Protein AF-A0A1R1YFJ1-F1 (afdb_monomer)

Sequence (154 aa):
MWAPLAVVHGFDKLPHLTSKDHKNVPSDGSEQHDLHTRLYKMITAKLPDPLTLVRNFGLMSEQDYLRLPLDQKRKFEMNMIEPKLDQLCRCFLYLNNAKIDYKLNLYWGNLDFSKQIPISKLTWPQNISHHKLDLVRGNIITNPELKSASKIKL

pLDDT: mean 70.66, std 14.06, range [31.55, 91.06]

Solvent-accessible surface area (backbone atoms only — not comparable to full-atom values): 9592 Å² total; per-residue (Å²): 139,82,76,81,50,73,47,82,49,64,77,49,64,60,93,80,71,63,93,72,75,76,76,81,63,83,92,48,76,64,61,60,49,51,50,51,51,54,47,50,49,60,63,69,49,78,71,80,51,71,67,56,48,30,65,75,67,64,77,52,55,72,69,58,61,72,68,44,54,70,71,56,46,51,53,52,58,67,66,54,48,49,64,56,51,35,53,52,47,42,50,49,49,47,46,50,74,76,44,84,65,52,39,33,36,38,26,20,64,52,54,68,64,78,71,57,64,22,93,84,74,56,75,77,58,88,52,54,45,81,41,72,46,46,67,46,98,83,79,43,76,60,47,65,78,55,62,80,63,56,81,70,77,129

Organism: NCBI:txid133412

Foldseek 3Di:
DDQWDKDKDWFDFDPPDDPPVVPPDPPDVVVVVVVVVVLVCQLPPDQDDPLVVCVVVVVDDSVVLVPDDPVVVVVSVSVPCQSVLSNVQSVQVSVCVVDVGGAMEIETCDQVSQVDQHPVNGHHDPSYHYHHFDADDPRDGPPVVVVVVCPPDD

Secondary structure (DSSP, 8-state):
-----EEEEEEE--TT--TTGGGGS---HHHHHHHHHHHHHHHHSPPPPHHHHHHHHTSS-HHHHHHS-HHHHHHHHHH--HHHHHHHHHHHHHHHHH-S--EEEEEESSTHHHH---TT-PPPPTTEEEEE--EETTTEE--HHHHHH-----

Radius of gyration: 19.5 Å; Cα contacts (8 Å, |Δi|>4): 142; chains: 1; bounding box: 38×42×55 Å

Nearest PDB structures (foldseek):
  5yf1-assembly1_B  TM=3.034E-01  e=3.044E+00  Homo sapiens
  5yf2-assembly1_B  TM=2.830E-01  e=3.044E+00  Homo sapiens
  5yf2-assembly1_A  TM=2.749E-01  e=4.824E+00  Homo sapiens

Structure (mmCIF, N/CA/C/O backbone):
data_AF-A0A1R1YFJ1-F1
#
_entry.id   AF-A0A1R1YFJ1-F1
#
loop_
_atom_site.group_PDB
_atom_site.id
_atom_site.type_symbol
_atom_site.label_atom_id
_atom_site.label_alt_id
_atom_site.label_comp_id
_atom_site.label_asym_id
_atom_site.label_entity_id
_atom_site.label_seq_id
_atom_site.pdbx_PDB_ins_code
_atom_site.Cartn_x
_atom_site.Cartn_y
_atom_site.Cartn_z
_atom_site.occupancy
_atom_site.B_iso_or_equiv
_atom_site.auth_seq_id
_atom_site.auth_comp_id
_atom_site.auth_asym_id
_atom_site.auth_atom_id
_atom_site.pdbx_PDB_model_num
ATOM 1 N N . MET A 1 1 ? -6.994 -13.011 12.518 1.00 31.55 1 MET A N 1
ATOM 2 C CA . MET A 1 1 ? -5.876 -12.070 12.303 1.00 31.55 1 MET A CA 1
ATOM 3 C C . MET A 1 1 ? -5.503 -12.180 10.834 1.00 31.55 1 MET A C 1
ATOM 5 O O . MET A 1 1 ? -4.986 -13.215 10.448 1.00 31.55 1 MET A O 1
ATOM 9 N N . TRP A 1 2 ? -5.931 -11.240 9.992 1.00 36.03 2 TRP A N 1
ATOM 10 C CA . TRP A 1 2 ? -5.664 -11.278 8.550 1.00 36.03 2 TRP A CA 1
ATOM 11 C C . TRP A 1 2 ? -4.779 -10.082 8.238 1.00 36.03 2 TRP A C 1
ATOM 13 O O . TRP A 1 2 ? -5.225 -8.944 8.336 1.00 36.03 2 TRP A O 1
ATOM 23 N N . ALA A 1 3 ? -3.508 -10.342 7.944 1.00 46.09 3 ALA A N 1
ATOM 24 C CA . ALA A 1 3 ? -2.670 -9.339 7.317 1.00 46.09 3 ALA A CA 1
ATOM 25 C C . ALA A 1 3 ? -3.088 -9.255 5.839 1.00 46.09 3 ALA A C 1
ATOM 27 O O . ALA A 1 3 ? -3.308 -10.297 5.216 1.00 46.09 3 ALA A O 1
ATOM 28 N N . PRO A 1 4 ? -3.215 -8.053 5.267 1.00 53.09 4 PRO A N 1
ATOM 29 C CA . PRO A 1 4 ? -3.425 -7.885 3.838 1.00 53.09 4 PRO A CA 1
ATOM 30 C C . PRO A 1 4 ? -2.196 -8.429 3.109 1.00 53.09 4 PRO A C 1
ATOM 32 O O . PRO A 1 4 ? -1.138 -7.805 3.086 1.00 53.09 4 PRO A O 1
ATOM 35 N N . LEU A 1 5 ? -2.317 -9.639 2.568 1.00 57.22 5 LEU A N 1
ATOM 36 C CA . LEU A 1 5 ? -1.252 -10.253 1.794 1.00 57.22 5 LEU A CA 1
ATOM 37 C C . LEU A 1 5 ? -1.235 -9.589 0.415 1.00 57.22 5 LEU A C 1
ATOM 39 O O . LEU A 1 5 ? -2.193 -9.726 -0.351 1.00 57.22 5 LEU A O 1
ATOM 43 N N . ALA A 1 6 ? -0.167 -8.844 0.140 1.00 60.28 6 ALA A N 1
ATOM 44 C CA . ALA A 1 6 ? 0.165 -8.354 -1.188 1.00 60.28 6 ALA A CA 1
ATOM 45 C C . ALA A 1 6 ? 1.315 -9.207 -1.735 1.00 60.28 6 ALA A C 1
ATOM 47 O O . ALA A 1 6 ? 2.395 -9.240 -1.143 1.00 60.28 6 ALA A O 1
AT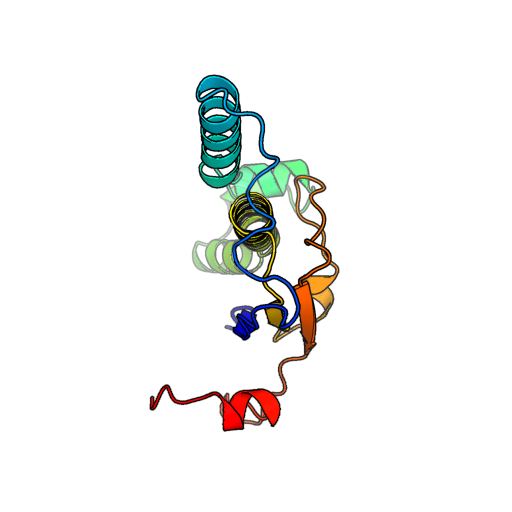OM 48 N N . VAL A 1 7 ? 1.085 -9.916 -2.841 1.00 62.88 7 VAL A N 1
ATOM 49 C CA . VAL A 1 7 ? 2.123 -10.693 -3.534 1.00 62.88 7 VAL A CA 1
ATOM 50 C C . VAL A 1 7 ? 2.538 -9.941 -4.791 1.00 62.88 7 VAL A C 1
ATOM 52 O O . VAL A 1 7 ? 1.698 -9.589 -5.617 1.00 62.88 7 VAL A O 1
ATOM 55 N N . VAL A 1 8 ? 3.837 -9.689 -4.922 1.00 65.25 8 VAL A N 1
ATOM 56 C CA . VAL A 1 8 ? 4.445 -8.974 -6.048 1.00 65.25 8 VAL A CA 1
ATOM 57 C C . VAL A 1 8 ? 5.009 -9.995 -7.032 1.00 65.25 8 VAL A C 1
ATOM 59 O O . VAL A 1 8 ? 5.840 -10.816 -6.646 1.00 65.25 8 VAL A O 1
ATOM 62 N N . HIS A 1 9 ? 4.586 -9.949 -8.295 1.00 68.88 9 HIS A N 1
ATOM 63 C CA . HIS A 1 9 ? 5.070 -10.855 -9.336 1.00 68.88 9 HIS A CA 1
ATOM 64 C C . HIS A 1 9 ? 5.295 -10.143 -10.677 1.00 68.88 9 HIS A C 1
ATOM 66 O O . HIS A 1 9 ? 4.441 -9.391 -11.140 1.00 68.88 9 HIS A O 1
ATOM 72 N N . GLY A 1 10 ? 6.405 -10.457 -11.348 1.00 61.19 10 GLY A N 1
ATOM 73 C CA . GLY A 1 10 ? 6.729 -9.959 -12.687 1.00 61.19 10 GLY A CA 1
ATOM 74 C C . GLY A 1 10 ? 7.808 -8.877 -12.677 1.00 61.19 10 GLY A C 1
ATOM 75 O O . GLY A 1 10 ? 7.653 -7.822 -12.068 1.00 61.19 10 GLY A O 1
ATOM 76 N N . PHE A 1 11 ? 8.903 -9.174 -13.371 1.00 60.28 11 PHE A N 1
ATOM 77 C CA . PHE A 1 11 ? 9.871 -8.207 -13.883 1.00 60.28 11 PHE A CA 1
ATOM 78 C C . PHE A 1 11 ? 10.089 -8.559 -15.351 1.00 60.28 11 PHE A C 1
ATOM 80 O O . PHE A 1 11 ? 11.151 -9.044 -15.744 1.00 60.28 11 PHE A O 1
ATOM 87 N N . ASP A 1 12 ? 9.046 -8.383 -16.154 1.00 61.44 12 ASP A N 1
ATOM 88 C CA . ASP A 1 12 ? 9.157 -8.619 -17.585 1.00 61.44 12 ASP A CA 1
ATOM 89 C C . ASP A 1 12 ? 9.840 -7.401 -18.203 1.00 61.44 12 ASP A C 1
ATOM 91 O O . ASP A 1 12 ? 9.304 -6.289 -18.177 1.00 61.44 12 ASP A O 1
ATOM 95 N N . LYS A 1 13 ? 11.059 -7.597 -18.714 1.00 57.31 13 LYS A N 1
ATOM 96 C CA . LYS A 1 13 ? 11.713 -6.589 -19.551 1.00 57.31 13 LYS A CA 1
ATOM 97 C C . LYS A 1 13 ? 10.904 -6.470 -20.838 1.00 57.31 13 LYS A C 1
ATOM 99 O O . LYS A 1 13 ? 10.641 -7.484 -21.485 1.00 57.31 13 LYS A O 1
ATOM 104 N N . LEU A 1 14 ? 10.521 -5.253 -21.215 1.00 55.53 14 LEU A N 1
ATOM 105 C CA . LEU A 1 14 ? 9.855 -5.014 -22.493 1.00 55.53 14 LEU A CA 1
ATOM 106 C C . LEU A 1 14 ? 10.776 -5.499 -23.634 1.00 55.53 14 LEU A C 1
ATOM 108 O O . LEU A 1 14 ? 11.927 -5.066 -23.704 1.00 55.53 14 LEU A O 1
ATOM 112 N N . PRO A 1 15 ? 10.311 -6.388 -24.533 1.00 49.41 15 PRO A N 1
ATOM 113 C CA . PRO A 1 15 ? 11.162 -7.041 -25.535 1.00 49.41 15 PRO A CA 1
ATOM 114 C C . PRO A 1 15 ? 11.678 -6.107 -26.646 1.00 49.41 15 PRO A C 1
ATOM 116 O O . PRO A 1 15 ? 12.398 -6.561 -27.531 1.00 49.41 15 PRO A O 1
ATOM 119 N N . HIS A 1 16 ? 11.339 -4.813 -26.616 1.00 48.00 16 HIS A N 1
ATOM 120 C CA . HIS A 1 16 ? 11.622 -3.870 -27.704 1.00 48.00 16 HIS A CA 1
ATOM 121 C C . HIS A 1 16 ? 12.648 -2.777 -27.382 1.00 48.00 16 HIS A C 1
ATOM 123 O O . HIS A 1 16 ? 12.962 -1.990 -28.267 1.00 48.00 16 HIS A O 1
ATOM 129 N N . LEU A 1 17 ? 13.222 -2.739 -26.177 1.00 45.97 17 LEU A N 1
ATOM 130 C CA . LEU A 1 17 ? 14.217 -1.724 -25.817 1.00 45.97 17 LEU A CA 1
ATOM 131 C C . LEU A 1 17 ? 15.596 -2.371 -25.702 1.00 45.97 17 LEU A C 1
ATOM 133 O O . LEU A 1 17 ? 15.988 -2.953 -24.690 1.00 45.97 17 LEU A O 1
ATOM 137 N N . THR A 1 18 ? 16.336 -2.318 -26.810 1.00 43.25 18 THR A N 1
ATOM 138 C CA . THR A 1 18 ? 17.767 -2.621 -26.782 1.00 43.25 18 THR A CA 1
ATOM 139 C C . THR A 1 18 ? 18.481 -1.540 -25.975 1.00 43.25 18 THR A C 1
ATOM 141 O O . THR A 1 18 ? 18.106 -0.374 -26.024 1.00 43.25 18 THR A O 1
ATOM 144 N N . SER A 1 19 ? 19.554 -1.915 -25.275 1.00 48.31 19 SER A N 1
ATOM 145 C CA . SER A 1 19 ? 20.423 -1.073 -24.426 1.00 48.31 19 SER A CA 1
ATOM 146 C C . SER A 1 19 ? 20.945 0.247 -25.052 1.00 48.31 19 SER A C 1
ATOM 148 O O . SER A 1 19 ? 21.738 0.948 -24.422 1.00 48.31 19 SER A O 1
ATOM 150 N N . LYS A 1 20 ? 20.569 0.583 -26.290 1.00 43.28 20 LYS A N 1
ATOM 151 C CA . LYS A 1 20 ? 21.001 1.767 -27.036 1.00 43.28 20 LYS A CA 1
ATOM 152 C C . LYS A 1 20 ? 20.147 3.017 -26.797 1.00 43.28 20 LYS A C 1
ATOM 154 O O . LYS A 1 20 ? 20.649 4.100 -27.085 1.00 43.28 20 LYS A O 1
ATOM 159 N N . ASP A 1 21 ? 18.955 2.902 -26.210 1.00 45.84 21 ASP A N 1
ATOM 160 C CA . ASP A 1 21 ? 18.072 4.060 -25.971 1.00 45.84 21 ASP A CA 1
ATOM 161 C C . ASP A 1 21 ? 18.397 4.845 -24.684 1.00 45.84 21 ASP A C 1
ATOM 163 O O . ASP A 1 21 ? 17.851 5.917 -24.437 1.00 45.84 21 ASP A O 1
ATOM 167 N N . HIS A 1 22 ? 19.382 4.396 -23.898 1.00 51.88 22 HIS A N 1
ATOM 168 C CA . HIS A 1 22 ? 19.874 5.113 -22.712 1.00 51.88 22 HIS A CA 1
ATOM 169 C C . HIS A 1 22 ? 20.785 6.319 -23.021 1.00 51.88 22 HIS A C 1
ATOM 171 O O . HIS A 1 22 ? 21.393 6.874 -22.109 1.00 51.88 22 HIS A O 1
ATOM 177 N N . LYS A 1 23 ? 20.925 6.735 -24.288 1.00 43.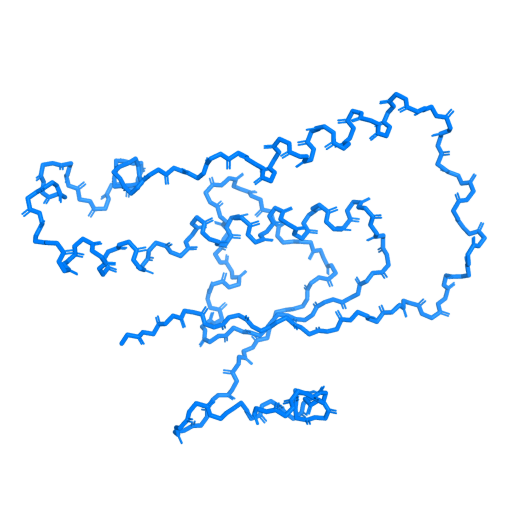28 23 LYS A N 1
ATOM 178 C CA . LYS A 1 23 ? 21.891 7.776 -24.687 1.00 43.28 23 LYS A CA 1
ATOM 179 C C . LYS A 1 23 ? 21.409 9.226 -24.577 1.00 43.28 23 LYS A C 1
ATOM 181 O O . LYS A 1 23 ? 22.222 10.116 -24.786 1.00 43.28 23 LYS A O 1
ATOM 186 N N . ASN A 1 24 ? 20.156 9.476 -24.198 1.00 44.97 24 ASN A N 1
ATOM 187 C CA . ASN A 1 24 ? 19.610 10.837 -24.107 1.00 44.97 24 ASN A CA 1
ATOM 188 C C . ASN A 1 24 ? 19.164 11.213 -22.683 1.00 44.97 24 ASN A C 1
ATOM 190 O O . ASN A 1 24 ? 18.113 11.822 -22.502 1.00 44.97 24 ASN A O 1
ATOM 194 N N . VAL A 1 25 ? 19.950 10.851 -21.666 1.00 50.44 25 VAL A N 1
ATOM 195 C CA . VAL A 1 25 ? 19.830 11.466 -20.334 1.00 50.44 25 VAL A CA 1
ATOM 196 C C . VAL A 1 25 ? 20.881 12.579 -20.257 1.00 50.44 25 VAL A C 1
ATOM 198 O O . VAL A 1 25 ? 22.046 12.292 -20.549 1.00 50.44 25 VAL A O 1
ATOM 201 N N . PRO A 1 26 ? 20.518 13.830 -19.912 1.00 43.03 26 PRO A N 1
ATOM 202 C CA . PRO A 1 26 ? 21.487 14.903 -19.737 1.00 43.03 26 PRO A CA 1
ATOM 203 C C . PRO A 1 26 ? 22.562 14.464 -18.742 1.00 43.03 26 PRO A C 1
ATOM 205 O O . PRO A 1 26 ? 22.273 14.022 -17.631 1.00 43.03 26 PRO A O 1
ATOM 208 N N . SER A 1 27 ? 23.813 14.529 -19.186 1.00 49.56 27 SER A N 1
ATOM 209 C CA . SER A 1 27 ? 24.997 14.188 -18.405 1.00 49.56 27 SER A CA 1
ATOM 210 C C . SER A 1 27 ? 25.354 15.355 -17.485 1.00 49.56 27 SER A C 1
ATOM 212 O O . SER A 1 27 ? 26.394 15.983 -17.669 1.00 49.56 27 SER A O 1
ATOM 214 N N . ASP A 1 28 ? 24.500 15.651 -16.508 1.00 51.19 28 ASP A N 1
ATOM 215 C CA . ASP A 1 28 ? 24.869 16.515 -15.391 1.00 51.19 28 ASP A CA 1
ATOM 216 C C . ASP A 1 28 ? 24.673 15.732 -14.087 1.00 51.19 28 ASP A C 1
ATOM 218 O O . ASP A 1 28 ? 23.558 15.413 -13.670 1.00 51.19 28 ASP A O 1
ATOM 222 N N . GLY A 1 29 ? 25.784 15.317 -13.469 1.00 55.03 29 GLY A N 1
ATOM 223 C CA . GLY A 1 29 ? 25.781 14.463 -12.271 1.00 55.03 29 GLY A CA 1
ATOM 224 C C . GLY A 1 29 ? 25.084 15.103 -11.061 1.00 55.03 29 GLY A C 1
ATOM 225 O O . GLY A 1 29 ? 24.754 14.410 -10.099 1.00 55.03 29 GLY A O 1
ATOM 226 N N . SER A 1 30 ? 24.825 16.409 -11.131 1.00 56.50 30 SER A N 1
ATOM 227 C CA . SER A 1 30 ? 24.046 17.200 -10.180 1.00 56.50 30 SER A CA 1
ATOM 228 C C . SER A 1 30 ? 22.551 16.838 -10.197 1.00 56.50 30 SER A C 1
ATOM 230 O O . SER A 1 30 ? 21.976 16.588 -9.138 1.00 56.50 30 SER A O 1
ATOM 232 N N . GLU A 1 31 ? 21.928 16.705 -11.374 1.00 56.34 31 GLU A N 1
ATOM 233 C CA . GLU A 1 31 ? 20.490 16.421 -11.511 1.00 56.34 31 GLU A CA 1
ATOM 234 C C . GLU A 1 31 ? 20.134 15.001 -11.053 1.00 56.34 31 GLU A C 1
ATOM 236 O O . GLU A 1 31 ? 19.128 14.786 -10.370 1.00 56.34 31 GLU A O 1
ATOM 241 N N . GLN A 1 32 ? 20.989 14.022 -11.367 1.00 59.50 32 GLN A N 1
ATOM 242 C CA . GLN A 1 32 ? 20.816 12.647 -10.891 1.00 59.50 32 GLN A CA 1
ATOM 243 C C . GLN A 1 32 ? 20.972 12.545 -9.368 1.00 59.50 32 GLN A C 1
ATOM 245 O O . GLN A 1 32 ? 20.224 11.807 -8.720 1.00 59.50 32 GLN A O 1
ATOM 250 N N . HIS A 1 33 ? 21.906 13.299 -8.782 1.00 62.03 33 HIS A N 1
ATOM 251 C CA . HIS A 1 33 ? 22.113 13.333 -7.335 1.00 62.03 33 HIS A CA 1
ATOM 252 C C . HIS A 1 33 ? 20.941 13.996 -6.597 1.00 62.03 33 HIS A C 1
ATOM 254 O O . HIS A 1 33 ? 20.470 13.479 -5.577 1.00 62.03 33 HIS A O 1
ATOM 260 N N . ASP A 1 34 ? 20.407 15.088 -7.141 1.00 70.19 34 ASP A N 1
ATOM 261 C CA . ASP A 1 34 ? 19.230 15.774 -6.607 1.00 70.19 34 ASP A CA 1
ATOM 262 C C . ASP A 1 34 ? 17.975 14.902 -6.678 1.00 70.19 34 ASP A C 1
ATOM 264 O O . ASP A 1 34 ? 17.210 14.825 -5.708 1.00 70.19 34 ASP A O 1
ATOM 268 N N . LEU A 1 35 ? 17.779 14.190 -7.791 1.00 67.44 35 LEU A N 1
ATOM 269 C CA . LEU A 1 35 ? 16.698 13.223 -7.944 1.00 67.44 35 LEU A CA 1
ATOM 270 C C . LEU A 1 35 ? 16.822 12.100 -6.905 1.00 67.44 35 LEU A C 1
ATOM 272 O O . LEU A 1 35 ? 15.868 11.844 -6.167 1.00 67.44 35 LEU A O 1
ATOM 276 N N . HIS A 1 36 ? 18.000 11.483 -6.774 1.00 68.81 36 HIS A N 1
ATOM 277 C CA . HIS A 1 36 ? 18.249 10.446 -5.769 1.00 68.81 36 HIS A CA 1
ATOM 278 C C . HIS A 1 36 ? 18.010 10.945 -4.341 1.00 68.81 36 HIS A C 1
ATOM 280 O O . HIS A 1 36 ? 17.400 10.239 -3.540 1.00 68.81 36 HIS A O 1
ATOM 286 N N . THR A 1 37 ? 18.421 12.172 -4.025 1.00 74.19 37 THR A N 1
ATOM 287 C CA . THR A 1 37 ? 18.242 12.768 -2.695 1.00 74.19 37 THR A CA 1
ATOM 288 C C . THR A 1 37 ? 16.769 13.042 -2.389 1.00 74.19 37 THR A C 1
ATOM 290 O O . THR A 1 37 ? 16.296 12.742 -1.289 1.00 74.19 37 THR A O 1
ATOM 293 N N . ARG A 1 38 ? 16.006 13.572 -3.354 1.00 71.88 38 ARG A N 1
ATOM 294 C CA . ARG A 1 38 ? 14.551 13.780 -3.223 1.00 71.88 38 ARG A CA 1
ATOM 295 C C . ARG A 1 38 ? 13.811 12.457 -3.050 1.00 71.88 38 ARG A C 1
ATOM 297 O O . ARG A 1 38 ? 12.933 12.347 -2.196 1.00 71.88 38 ARG A O 1
ATOM 304 N N . LEU A 1 39 ? 14.196 11.446 -3.818 1.00 68.31 39 LEU A N 1
ATOM 305 C CA . LEU A 1 39 ? 13.606 10.115 -3.763 1.00 68.31 39 LEU A CA 1
ATOM 306 C C . LEU A 1 39 ? 13.935 9.381 -2.456 1.00 68.31 39 LEU A C 1
ATOM 308 O O . LEU A 1 39 ? 13.050 8.797 -1.834 1.00 68.31 39 LEU A O 1
ATOM 312 N N . TYR A 1 40 ? 15.178 9.471 -1.987 1.00 72.06 40 TYR A N 1
ATOM 313 C CA . TYR A 1 40 ? 15.582 8.926 -0.695 1.00 72.06 40 TYR A CA 1
ATOM 314 C C . TYR A 1 40 ? 14.811 9.590 0.450 1.00 72.06 40 TYR A C 1
ATOM 316 O O . TYR A 1 40 ? 14.278 8.893 1.312 1.00 72.06 40 TYR A O 1
ATOM 324 N N . LYS A 1 41 ? 14.660 10.922 0.430 1.00 75.56 41 LYS A N 1
ATOM 325 C CA . LYS A 1 41 ? 13.806 11.656 1.383 1.00 75.56 41 LYS A CA 1
ATOM 326 C C . LYS A 1 41 ? 12.347 11.194 1.334 1.00 75.56 41 LYS A C 1
ATOM 328 O O . LYS A 1 41 ? 11.719 11.084 2.380 1.00 75.56 41 LYS A O 1
ATOM 333 N N . MET A 1 42 ? 11.811 10.889 0.151 1.00 72.06 42 MET A N 1
ATOM 334 C CA . MET A 1 42 ? 10.445 10.377 -0.003 1.00 72.06 42 MET A CA 1
ATOM 335 C C . MET A 1 42 ? 10.273 9.001 0.660 1.00 72.06 42 MET A C 1
ATOM 337 O O . MET A 1 42 ? 9.314 8.803 1.407 1.00 72.06 42 MET A O 1
ATOM 341 N N . ILE A 1 43 ? 11.205 8.072 0.425 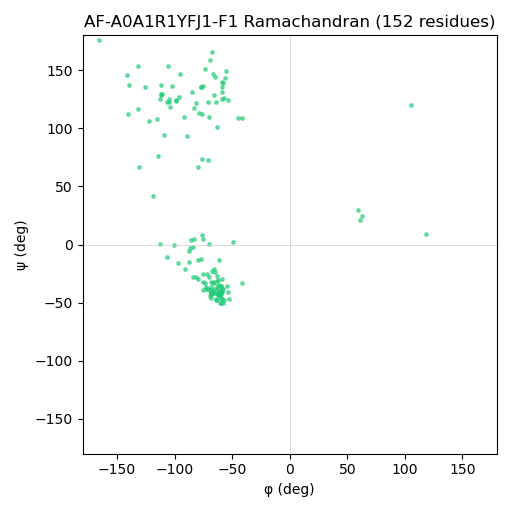1.00 71.25 43 ILE A N 1
ATOM 342 C CA . ILE A 1 43 ? 11.162 6.705 0.975 1.00 71.25 43 ILE A CA 1
ATOM 343 C C . ILE A 1 43 ? 11.425 6.692 2.486 1.00 71.25 43 ILE A C 1
ATOM 345 O O . ILE A 1 43 ? 10.793 5.935 3.217 1.00 71.25 43 ILE A O 1
ATOM 349 N N . THR A 1 44 ? 12.342 7.535 2.964 1.00 73.06 44 THR A N 1
ATOM 350 C CA . THR A 1 44 ? 12.740 7.588 4.382 1.00 73.06 44 THR A CA 1
ATOM 351 C C . THR A 1 44 ? 11.875 8.506 5.238 1.00 73.06 44 THR A C 1
ATOM 353 O O . THR A 1 44 ? 12.039 8.537 6.460 1.00 73.06 44 THR A O 1
ATOM 356 N N . ALA A 1 45 ? 10.944 9.247 4.632 1.00 74.31 45 ALA A N 1
ATOM 357 C CA . ALA A 1 45 ? 10.005 10.069 5.375 1.00 74.31 45 ALA A CA 1
ATOM 358 C C . ALA A 1 45 ? 9.217 9.199 6.365 1.00 74.31 45 ALA A C 1
ATOM 360 O O . ALA A 1 45 ? 8.613 8.187 6.000 1.00 74.31 45 ALA A O 1
ATOM 361 N N . LYS A 1 46 ? 9.252 9.606 7.638 1.00 72.06 46 LYS A N 1
ATOM 362 C CA . LYS A 1 46 ? 8.562 8.905 8.719 1.00 72.06 46 LYS A CA 1
ATOM 363 C C . LYS A 1 46 ? 7.072 8.842 8.414 1.00 72.06 46 LYS A C 1
ATOM 365 O O . LYS A 1 46 ? 6.454 9.860 8.104 1.00 72.06 46 LYS A O 1
ATOM 370 N N . LEU A 1 47 ? 6.508 7.646 8.540 1.00 73.31 47 LEU A N 1
ATOM 371 C CA . LEU A 1 47 ? 5.064 7.503 8.576 1.00 73.31 47 LEU A CA 1
ATOM 372 C C . LEU A 1 47 ? 4.508 8.186 9.831 1.00 73.31 47 LEU A C 1
ATOM 374 O O . LEU A 1 47 ? 5.165 8.139 10.877 1.00 73.31 47 LEU A O 1
ATOM 378 N N . PRO A 1 48 ? 3.321 8.809 9.736 1.00 75.50 48 PRO A N 1
ATOM 379 C CA . PRO A 1 48 ? 2.631 9.335 10.903 1.00 75.50 48 PRO A CA 1
ATOM 380 C C . PRO A 1 48 ? 2.369 8.204 11.900 1.00 75.50 48 PRO A C 1
ATOM 382 O O . PRO A 1 48 ? 2.028 7.082 11.520 1.00 75.50 48 PRO A O 1
ATOM 385 N N . ASP A 1 49 ? 2.546 8.504 13.179 1.00 81.88 49 ASP A N 1
ATOM 386 C CA . ASP A 1 49 ? 2.240 7.578 14.257 1.00 81.88 49 ASP A CA 1
ATOM 387 C C . ASP A 1 49 ? 0.716 7.372 14.392 1.00 81.88 49 ASP A C 1
ATOM 389 O O . ASP A 1 49 ? -0.078 8.214 13.951 1.00 81.88 49 ASP A O 1
ATOM 393 N N . PRO A 1 50 ? 0.277 6.265 15.017 1.00 80.62 50 PRO A N 1
ATOM 394 C CA . PRO A 1 50 ? -1.141 5.944 15.149 1.00 80.62 50 PRO A CA 1
ATOM 395 C C . PRO A 1 50 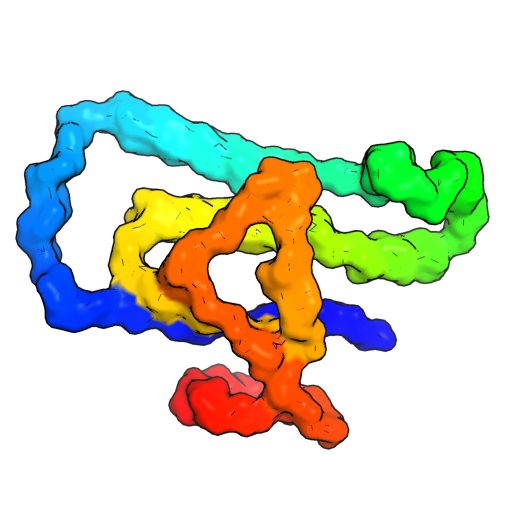? -1.990 7.050 15.789 1.00 80.62 50 PRO A C 1
ATOM 397 O O . PRO A 1 50 ? -3.128 7.265 15.376 1.00 80.62 50 PRO A O 1
ATOM 400 N N . LEU A 1 51 ? -1.446 7.793 16.759 1.00 83.88 51 LEU A N 1
ATOM 401 C CA . LEU A 1 51 ? -2.165 8.889 17.411 1.00 83.88 51 LEU A CA 1
ATOM 402 C C . LEU A 1 51 ? -2.393 10.060 16.443 1.00 83.88 51 LEU A C 1
ATOM 404 O O . LEU A 1 51 ? -3.501 10.592 16.367 1.00 83.88 51 LEU A O 1
ATOM 408 N N . THR A 1 52 ? -1.387 10.407 15.636 1.00 82.00 52 THR A N 1
ATOM 409 C CA . THR A 1 52 ? -1.535 11.404 14.563 1.00 82.00 52 THR A CA 1
ATOM 410 C C . THR A 1 52 ? -2.603 10.991 13.549 1.00 82.00 52 THR A C 1
ATOM 412 O O . THR A 1 52 ? -3.353 11.835 13.060 1.00 82.00 52 THR A O 1
ATOM 415 N N . LEU A 1 53 ? -2.729 9.697 13.251 1.00 79.00 53 LEU A N 1
ATOM 416 C CA . LEU A 1 53 ? -3.762 9.186 12.346 1.00 79.00 53 LEU A CA 1
ATOM 417 C C . LEU A 1 53 ? -5.165 9.287 12.952 1.00 79.00 53 LEU A C 1
ATOM 419 O O . LEU A 1 53 ? -6.077 9.760 12.277 1.00 79.00 53 LEU A O 1
ATOM 423 N N . VAL A 1 54 ? -5.333 8.926 14.227 1.00 82.69 54 VAL A N 1
ATOM 424 C CA . VAL A 1 54 ? -6.600 9.113 14.962 1.00 82.69 54 VAL A CA 1
ATOM 425 C C . VAL A 1 54 ? -7.063 10.563 14.870 1.00 82.69 54 VAL A C 1
ATOM 427 O O . VAL A 1 54 ? -8.216 10.819 14.521 1.00 82.69 54 VAL A O 1
ATOM 430 N N . ARG A 1 55 ? -6.141 11.500 15.113 1.00 81.44 55 ARG A N 1
ATOM 431 C CA . ARG A 1 55 ? -6.401 12.937 15.056 1.00 81.44 55 ARG A CA 1
ATOM 432 C C . ARG A 1 55 ? -6.771 13.410 13.650 1.00 81.44 55 ARG A C 1
ATOM 434 O O . ARG A 1 55 ? -7.748 14.134 13.491 1.00 81.44 55 ARG A O 1
ATOM 441 N N . ASN A 1 56 ? -6.006 13.012 12.635 1.00 78.75 56 ASN A N 1
ATOM 442 C CA . ASN A 1 56 ? -6.174 13.515 11.268 1.00 78.75 56 ASN A CA 1
ATOM 443 C C . ASN A 1 56 ? -7.412 12.951 10.560 1.00 78.75 56 ASN A C 1
ATOM 445 O O . ASN A 1 56 ? -8.011 13.645 9.743 1.00 78.75 56 ASN A O 1
ATOM 449 N N . PHE A 1 57 ? -7.785 11.705 10.858 1.00 74.88 57 PHE A N 1
ATOM 450 C CA . PHE A 1 57 ? -8.901 11.011 10.209 1.00 74.88 57 PHE A CA 1
ATOM 451 C C . PHE A 1 57 ? -10.183 10.997 11.049 1.00 74.88 57 PHE A C 1
ATOM 453 O O . PHE A 1 57 ? -11.190 10.454 10.604 1.00 74.88 57 PHE A O 1
ATOM 460 N N . GLY A 1 58 ? -10.161 11.582 12.253 1.00 76.56 58 GLY A N 1
ATOM 461 C CA . GLY A 1 58 ? -11.334 11.671 13.126 1.00 76.56 58 GLY A CA 1
ATOM 462 C C . GLY A 1 58 ? -11.911 10.306 13.512 1.00 76.56 58 GLY A C 1
ATOM 463 O O . GLY A 1 58 ? -13.115 10.185 13.710 1.00 76.56 58 GLY A O 1
ATOM 464 N N . LEU A 1 59 ? -11.066 9.271 13.587 1.00 79.25 59 LEU A N 1
ATOM 465 C CA . LEU A 1 59 ? -11.499 7.887 13.823 1.00 79.25 59 LEU A CA 1
ATOM 466 C C . LEU A 1 59 ? -12.060 7.689 15.241 1.00 79.25 59 LEU A C 1
ATOM 468 O O . LEU A 1 59 ? -12.937 6.855 15.449 1.00 79.25 59 LEU A O 1
ATOM 472 N N . MET A 1 60 ? -11.522 8.433 16.212 1.00 83.88 60 MET A N 1
ATOM 473 C CA . MET A 1 60 ? -11.969 8.514 17.608 1.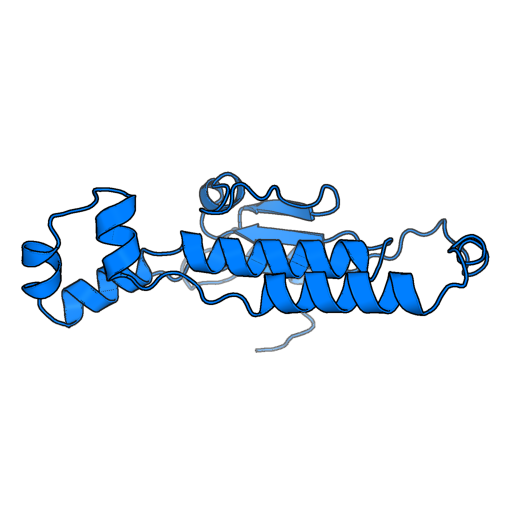00 83.88 60 MET A CA 1
ATOM 474 C C . MET A 1 60 ? -11.317 9.727 18.291 1.00 83.88 60 MET A C 1
ATOM 476 O O . MET A 1 60 ? -10.477 10.398 17.689 1.00 83.88 60 MET A O 1
ATOM 480 N N . SER A 1 61 ? -11.667 10.010 19.549 1.00 86.25 61 SER A N 1
ATOM 481 C CA . SER A 1 61 ? -10.962 11.037 20.322 1.00 86.25 61 SER A CA 1
ATOM 482 C C . SER A 1 61 ? -9.574 10.552 20.770 1.00 86.25 61 SER A C 1
ATOM 484 O O . SER A 1 61 ? -9.358 9.360 21.007 1.00 86.25 61 SER A O 1
ATOM 486 N N . GLU A 1 62 ? -8.619 11.475 20.927 1.00 86.56 62 GLU A N 1
ATOM 487 C CA . GLU A 1 62 ? -7.267 11.145 21.410 1.00 86.56 62 GLU A CA 1
ATOM 488 C C . GLU A 1 62 ? -7.300 10.478 22.793 1.00 86.56 62 GLU A C 1
ATOM 490 O O . GLU A 1 62 ? -6.556 9.532 23.059 1.00 86.56 62 GLU A O 1
ATOM 495 N N . GLN A 1 63 ? -8.196 10.939 23.670 1.00 87.25 63 GLN A N 1
ATOM 496 C CA . GLN A 1 63 ? -8.345 10.379 25.011 1.00 87.25 63 GLN A CA 1
ATOM 497 C C . GLN A 1 63 ? -8.873 8.945 24.975 1.00 87.25 63 GLN A C 1
ATOM 499 O O . GLN A 1 63 ? -8.392 8.103 25.737 1.00 87.25 63 GLN A O 1
ATOM 504 N N . ASP A 1 64 ? -9.819 8.652 24.084 1.00 86.56 64 ASP A N 1
ATOM 505 C CA . ASP A 1 64 ? -10.362 7.303 23.936 1.00 86.56 64 ASP A CA 1
ATOM 506 C C . ASP A 1 64 ? -9.298 6.353 23.397 1.00 86.56 64 ASP A C 1
ATOM 508 O O . ASP A 1 64 ? -9.118 5.265 23.945 1.00 86.56 64 ASP A O 1
ATOM 512 N N . TYR A 1 65 ? -8.504 6.799 22.418 1.00 86.19 65 TYR A N 1
ATOM 513 C CA . TYR A 1 65 ? -7.377 6.019 21.917 1.00 86.19 65 TYR A CA 1
ATOM 514 C C . TYR A 1 65 ? -6.366 5.700 23.023 1.00 86.19 65 TYR A C 1
ATOM 516 O O . TYR A 1 65 ? -5.956 4.550 23.179 1.00 86.19 65 TYR A O 1
ATOM 524 N N . LEU A 1 66 ? -5.976 6.686 23.836 1.00 88.31 66 LEU A N 1
ATOM 525 C CA . LEU A 1 66 ? -5.011 6.479 24.920 1.00 88.31 66 LEU A CA 1
ATOM 526 C C . LEU A 1 66 ? -5.521 5.505 25.988 1.00 88.31 66 LEU A C 1
ATOM 528 O O . LEU A 1 66 ? -4.711 4.757 26.542 1.00 88.31 66 LEU A O 1
ATOM 532 N N . ARG A 1 67 ? -6.836 5.463 26.226 1.00 91.06 67 ARG A N 1
ATOM 533 C CA . ARG A 1 67 ? -7.490 4.549 27.175 1.00 91.06 67 ARG A CA 1
ATOM 534 C C . ARG A 1 67 ? -7.695 3.132 26.638 1.00 91.06 67 ARG A C 1
ATOM 536 O O . ARG A 1 67 ? -7.981 2.241 27.436 1.00 91.06 67 ARG A O 1
ATOM 543 N N . LEU A 1 68 ? -7.533 2.895 25.332 1.00 88.25 68 LEU A N 1
ATOM 544 C CA . LEU A 1 68 ? -7.703 1.557 24.765 1.00 88.25 68 LEU A CA 1
ATOM 545 C C . LEU A 1 68 ? -6.729 0.546 25.406 1.00 88.25 68 LEU A C 1
ATOM 547 O O . LEU A 1 68 ? -5.526 0.828 25.516 1.00 88.25 68 LEU A O 1
ATOM 551 N N . PRO A 1 69 ? -7.208 -0.663 25.757 1.00 90.44 69 PRO A N 1
ATOM 552 C CA . PRO A 1 69 ? -6.350 -1.778 26.136 1.00 90.44 69 PRO A CA 1
ATOM 553 C C . PRO A 1 69 ? -5.311 -2.087 25.052 1.00 90.44 69 PRO A C 1
ATOM 555 O O . PRO A 1 69 ? -5.583 -1.939 23.857 1.00 90.44 69 PRO A O 1
ATOM 558 N N . LEU A 1 70 ? -4.136 -2.582 25.456 1.00 85.00 70 LEU A N 1
ATOM 559 C CA . LEU A 1 70 ? -3.009 -2.840 24.548 1.00 85.00 70 LEU A CA 1
ATOM 560 C C . LEU A 1 70 ? -3.393 -3.731 23.353 1.00 85.00 70 LEU A C 1
ATOM 562 O O . LEU A 1 70 ? -3.009 -3.444 22.222 1.00 85.00 70 LEU A O 1
ATOM 566 N N . ASP A 1 71 ? -4.200 -4.770 23.574 1.00 84.38 71 ASP A N 1
ATOM 567 C CA . ASP A 1 71 ? -4.647 -5.670 22.503 1.00 84.38 71 ASP A CA 1
ATOM 568 C C . ASP A 1 71 ? -5.574 -4.986 21.491 1.00 84.38 71 ASP A C 1
ATOM 570 O O . ASP A 1 71 ? -5.544 -5.305 20.300 1.00 84.38 71 ASP A O 1
ATOM 574 N N . GLN A 1 72 ? -6.389 -4.031 21.942 1.00 83.81 72 GLN A N 1
ATOM 575 C CA . GLN A 1 72 ? -7.252 -3.247 21.062 1.00 83.81 72 GLN A CA 1
ATOM 576 C C . GLN A 1 72 ? -6.445 -2.204 20.288 1.00 83.81 72 GLN A C 1
ATOM 578 O O . GLN A 1 72 ? -6.658 -2.069 19.084 1.00 83.81 72 GLN A O 1
ATOM 583 N N . LYS A 1 73 ? -5.456 -1.560 20.926 1.00 82.50 73 LYS A N 1
ATOM 584 C CA . LYS A 1 73 ? -4.490 -0.685 20.238 1.00 82.50 73 LYS A CA 1
ATOM 585 C C . LYS A 1 73 ? -3.748 -1.427 19.134 1.00 82.50 73 LYS A C 1
ATOM 587 O O . LYS A 1 73 ? -3.744 -0.971 18.000 1.00 82.50 73 LYS A O 1
ATOM 592 N N . ARG A 1 74 ? -3.223 -2.626 19.410 1.00 79.44 74 ARG A N 1
ATOM 593 C CA . ARG A 1 74 ? -2.552 -3.448 18.387 1.00 79.44 74 ARG A CA 1
ATOM 594 C C . ARG A 1 74 ? -3.476 -3.814 17.230 1.00 79.44 74 ARG A C 1
ATOM 596 O O . ARG A 1 74 ? -3.059 -3.750 16.081 1.00 79.44 74 ARG A O 1
ATOM 603 N N . LYS A 1 75 ? -4.728 -4.199 17.503 1.00 77.81 75 LYS A N 1
ATOM 604 C CA . LYS A 1 75 ? -5.714 -4.475 16.441 1.00 77.81 75 LYS A CA 1
ATOM 605 C C . LYS A 1 75 ? -5.991 -3.233 15.596 1.00 77.81 75 LYS A C 1
ATOM 607 O O . LYS A 1 75 ? -6.074 -3.339 14.378 1.00 77.81 75 LYS A O 1
ATOM 612 N N . PHE A 1 76 ? -6.104 -2.077 16.237 1.00 79.31 76 PHE A N 1
ATOM 613 C CA . PHE A 1 76 ? -6.296 -0.803 15.564 1.00 79.31 76 PHE A CA 1
ATOM 614 C C . PHE A 1 76 ? -5.094 -0.442 14.678 1.00 79.31 76 PHE A C 1
ATOM 616 O O . PHE A 1 76 ? -5.273 -0.178 13.496 1.00 79.31 76 PHE A O 1
ATOM 623 N N . GLU A 1 77 ? -3.868 -0.558 15.188 1.00 76.44 77 GLU A N 1
ATOM 624 C CA . GLU A 1 77 ? -2.630 -0.375 14.415 1.00 76.44 77 GLU A CA 1
ATOM 625 C C . GLU A 1 77 ? -2.487 -1.391 13.270 1.00 76.44 77 GLU A C 1
ATOM 627 O O . GLU A 1 77 ? -1.984 -1.060 12.198 1.00 76.44 77 GLU A O 1
ATOM 632 N N . MET A 1 78 ? -2.947 -2.633 13.451 1.00 68.31 78 MET A N 1
ATOM 633 C CA . MET A 1 78 ? -2.986 -3.617 12.364 1.00 68.31 78 MET A CA 1
ATOM 634 C C . MET A 1 78 ? -3.957 -3.225 11.251 1.00 68.31 78 MET A C 1
ATOM 636 O O . MET A 1 78 ? -3.684 -3.532 10.090 1.00 68.31 78 MET A O 1
ATOM 640 N N . ASN A 1 79 ? -5.048 -2.543 11.595 1.00 69.44 79 ASN A N 1
ATOM 641 C CA . ASN A 1 79 ? -6.015 -2.028 10.632 1.00 69.44 79 ASN A CA 1
ATOM 642 C C . ASN A 1 79 ? -5.527 -0.755 9.923 1.00 69.44 79 ASN A C 1
ATOM 644 O O . ASN A 1 79 ? -6.104 -0.402 8.901 1.00 69.44 79 ASN A O 1
ATOM 648 N N . MET A 1 80 ? -4.456 -0.108 10.404 1.00 74.75 80 MET A N 1
ATOM 649 C CA . MET A 1 80 ? -3.794 1.007 9.715 1.00 74.75 80 MET A CA 1
ATOM 650 C C . MET A 1 80 ? -2.946 0.498 8.553 1.00 74.75 80 MET A C 1
ATOM 652 O O . MET A 1 80 ? -1.712 0.415 8.607 1.00 74.75 80 MET A O 1
ATOM 656 N N . ILE A 1 81 ? -3.630 0.103 7.491 1.00 76.44 81 ILE A N 1
ATOM 657 C CA . ILE A 1 81 ? -3.010 -0.393 6.271 1.00 76.44 81 ILE A CA 1
ATOM 658 C C . ILE A 1 81 ? -2.509 0.757 5.390 1.00 76.44 81 ILE A C 1
ATOM 660 O O . ILE A 1 81 ? -1.503 0.615 4.699 1.00 76.44 81 ILE A O 1
ATOM 664 N N . GLU A 1 82 ? -3.153 1.918 5.460 1.00 75.94 82 GLU A N 1
ATOM 665 C CA . GLU A 1 82 ? -2.930 3.082 4.606 1.00 75.94 82 GLU A CA 1
ATOM 666 C C . GLU A 1 82 ? -1.493 3.618 4.686 1.00 75.94 82 GLU A C 1
ATOM 668 O O . GLU A 1 82 ? -0.910 3.867 3.630 1.00 75.94 82 GLU A O 1
ATOM 673 N N . PRO A 1 83 ? -0.850 3.727 5.869 1.00 75.62 83 PRO A N 1
ATOM 674 C CA . PRO A 1 83 ? 0.564 4.099 5.956 1.00 75.62 83 PRO A CA 1
ATOM 675 C C . PRO A 1 83 ? 1.491 3.072 5.284 1.00 75.62 83 PRO A C 1
ATOM 677 O O . PRO A 1 83 ? 2.489 3.429 4.660 1.00 75.62 83 PRO A O 1
ATOM 680 N N . LYS A 1 84 ? 1.165 1.777 5.362 1.00 77.81 84 LYS A N 1
ATOM 681 C CA . LYS A 1 84 ? 1.970 0.719 4.728 1.00 77.81 84 LYS A CA 1
ATOM 682 C C . LYS A 1 84 ? 1.800 0.725 3.209 1.00 77.81 84 LYS A C 1
ATOM 684 O O . LYS A 1 84 ? 2.779 0.550 2.487 1.00 77.81 84 LYS A O 1
ATOM 689 N N . LEU A 1 85 ? 0.582 0.974 2.724 1.00 79.56 85 LEU A N 1
ATOM 690 C CA . LEU A 1 85 ? 0.307 1.184 1.299 1.00 79.56 85 LEU A CA 1
ATOM 691 C C . LEU A 1 85 ? 1.019 2.435 0.774 1.00 79.56 85 LEU A C 1
ATOM 693 O O . LEU A 1 85 ? 1.579 2.394 -0.317 1.00 79.56 85 LEU A O 1
ATOM 697 N N . ASP A 1 86 ? 1.069 3.508 1.569 1.00 80.12 86 ASP A N 1
ATOM 698 C CA . ASP A 1 86 ? 1.809 4.732 1.252 1.00 80.12 86 ASP A CA 1
ATOM 699 C C . ASP A 1 86 ? 3.297 4.459 1.025 1.00 80.12 86 ASP A C 1
ATOM 701 O O . ASP A 1 86 ? 3.855 4.831 -0.008 1.00 80.12 86 ASP A O 1
ATOM 705 N N . GLN A 1 87 ? 3.934 3.746 1.957 1.00 78.38 87 GLN A N 1
ATOM 706 C CA . GLN A 1 87 ? 5.330 3.334 1.811 1.00 78.38 87 GLN A CA 1
ATOM 707 C C . GLN A 1 87 ? 5.544 2.465 0.575 1.00 78.38 87 GLN A C 1
ATOM 709 O O . GLN A 1 87 ? 6.478 2.704 -0.189 1.00 78.38 87 GLN A O 1
ATOM 714 N N . LEU A 1 88 ? 4.671 1.482 0.352 1.00 81.94 88 LEU A N 1
ATOM 715 C CA . LEU A 1 88 ? 4.764 0.596 -0.803 1.00 81.94 88 LEU A CA 1
ATOM 716 C C . LEU A 1 88 ? 4.660 1.377 -2.124 1.00 81.94 88 LEU A C 1
ATOM 718 O O . LEU A 1 88 ? 5.464 1.166 -3.032 1.00 81.94 88 LEU A O 1
ATOM 722 N N . CYS A 1 89 ? 3.725 2.326 -2.213 1.00 82.62 89 CYS A N 1
ATOM 723 C CA . CYS A 1 89 ? 3.560 3.189 -3.380 1.00 82.62 89 CYS A CA 1
ATOM 724 C C . CYS A 1 89 ? 4.804 4.056 -3.630 1.00 82.62 89 CYS A C 1
ATOM 726 O O . CYS A 1 89 ? 5.261 4.158 -4.769 1.00 82.62 89 CYS A O 1
ATOM 728 N N . ARG A 1 90 ? 5.408 4.631 -2.580 1.00 83.38 90 ARG A N 1
ATOM 729 C CA . ARG A 1 90 ? 6.666 5.399 -2.685 1.00 83.38 90 ARG A CA 1
ATOM 730 C C . ARG A 1 90 ? 7.824 4.544 -3.191 1.00 83.38 90 ARG A C 1
ATOM 732 O O . ARG A 1 90 ? 8.583 4.998 -4.044 1.00 83.38 90 ARG A O 1
ATOM 739 N N . CYS A 1 91 ? 7.937 3.304 -2.717 1.00 80.62 91 CYS A N 1
ATOM 740 C CA . CYS A 1 91 ? 8.948 2.361 -3.192 1.00 80.62 91 CYS A CA 1
ATOM 741 C C . CYS A 1 91 ? 8.790 2.057 -4.687 1.00 80.62 91 CYS A C 1
ATOM 743 O O . CYS A 1 91 ? 9.780 2.052 -5.417 1.00 80.62 91 CYS A O 1
ATOM 745 N N . PHE A 1 92 ? 7.565 1.847 -5.174 1.00 82.69 92 PHE A N 1
ATOM 746 C CA . PHE A 1 92 ? 7.358 1.605 -6.602 1.00 82.69 92 PHE A CA 1
ATOM 747 C C . PHE A 1 92 ? 7.539 2.855 -7.462 1.00 82.69 92 PHE A C 1
ATOM 749 O O . PHE A 1 92 ? 8.119 2.762 -8.539 1.00 82.69 92 PHE A O 1
ATOM 756 N N . LEU A 1 93 ? 7.130 4.035 -6.988 1.00 80.88 93 LEU A N 1
ATOM 757 C CA . LEU A 1 93 ? 7.430 5.298 -7.670 1.00 80.88 93 LEU A CA 1
ATOM 758 C C . LEU A 1 93 ? 8.940 5.520 -7.788 1.00 80.88 93 LEU A C 1
ATOM 760 O O . LEU A 1 93 ? 9.425 5.926 -8.843 1.00 80.88 93 LEU A O 1
ATOM 764 N N . TYR A 1 94 ? 9.701 5.204 -6.740 1.00 78.94 94 TYR A N 1
ATOM 765 C CA . TYR A 1 94 ? 11.158 5.218 -6.802 1.00 78.94 94 TYR A CA 1
ATOM 766 C C . TYR A 1 94 ? 11.695 4.263 -7.868 1.00 78.94 94 TYR A C 1
ATOM 768 O O . TYR A 1 94 ? 12.480 4.673 -8.721 1.00 78.94 94 TYR A O 1
ATOM 776 N N . LEU A 1 95 ? 11.238 3.008 -7.855 1.00 76.06 95 LEU A N 1
ATOM 777 C CA . LEU A 1 95 ? 11.653 2.012 -8.839 1.00 76.06 95 LEU A CA 1
ATOM 778 C C . LEU A 1 95 ? 11.311 2.440 -10.267 1.00 76.06 95 LEU A C 1
ATOM 780 O O . LEU A 1 95 ? 12.141 2.252 -11.147 1.00 76.06 95 LEU A O 1
ATOM 784 N N . ASN A 1 96 ? 10.141 3.045 -10.492 1.00 76.19 96 ASN A N 1
ATOM 785 C CA . ASN A 1 96 ? 9.717 3.551 -11.801 1.00 76.19 96 ASN A CA 1
ATOM 786 C C . ASN A 1 96 ? 10.632 4.665 -12.326 1.00 76.19 96 ASN A C 1
ATOM 788 O O . ASN A 1 96 ? 10.932 4.711 -13.512 1.00 76.19 96 ASN A O 1
ATOM 792 N N . ASN A 1 97 ? 11.119 5.534 -11.438 1.00 73.56 97 ASN A N 1
ATOM 793 C CA . ASN A 1 97 ? 12.075 6.578 -11.811 1.00 73.56 97 ASN A CA 1
ATOM 794 C C . ASN A 1 97 ? 13.496 6.028 -12.033 1.00 73.56 97 ASN A C 1
ATOM 796 O O . ASN A 1 97 ? 14.230 6.552 -12.863 1.00 73.56 97 ASN A O 1
ATOM 800 N N . ALA A 1 98 ? 13.895 4.982 -11.303 1.00 68.12 98 ALA A N 1
ATOM 801 C CA . ALA A 1 98 ? 15.231 4.388 -11.404 1.00 68.12 98 ALA A CA 1
ATOM 802 C C . ALA A 1 98 ? 15.370 3.360 -12.546 1.00 68.12 98 ALA A C 1
ATOM 804 O O . ALA A 1 98 ? 16.471 3.137 -13.050 1.00 68.12 98 ALA A O 1
ATOM 805 N N . LYS A 1 99 ? 14.277 2.695 -12.936 1.00 63.91 99 LYS A N 1
ATOM 806 C CA . LYS A 1 99 ? 14.212 1.699 -14.014 1.00 63.91 99 LYS A CA 1
ATOM 807 C C . LYS A 1 99 ? 12.913 1.892 -14.795 1.00 63.91 99 LYS A C 1
ATOM 809 O O . LYS A 1 99 ? 11.843 1.610 -14.270 1.00 63.91 99 LYS A O 1
ATOM 814 N N . ILE A 1 100 ? 13.027 2.324 -16.049 1.00 60.41 100 ILE A N 1
ATOM 815 C CA . ILE A 1 100 ? 11.874 2.693 -16.889 1.00 60.41 100 ILE A CA 1
ATOM 816 C C . ILE A 1 100 ? 11.114 1.451 -17.409 1.00 60.41 100 ILE A C 1
ATOM 818 O O . ILE A 1 100 ? 9.904 1.513 -17.603 1.00 60.41 100 ILE A O 1
ATOM 822 N N . ASP A 1 101 ? 11.780 0.293 -17.533 1.00 68.19 101 ASP A N 1
ATOM 823 C CA . ASP A 1 101 ? 11.219 -0.883 -18.220 1.00 68.19 101 ASP A CA 1
ATOM 824 C C . ASP A 1 101 ? 10.968 -2.082 -17.300 1.00 68.19 101 ASP A C 1
ATOM 826 O O . ASP A 1 101 ? 11.705 -3.075 -17.309 1.00 68.19 101 ASP A O 1
ATOM 830 N N . TYR A 1 102 ? 9.901 -2.019 -16.508 1.00 73.44 102 TYR A N 1
ATOM 831 C CA . TYR A 1 102 ? 9.358 -3.202 -15.843 1.00 73.44 102 TYR A CA 1
ATOM 832 C C . TYR A 1 102 ? 7.834 -3.172 -15.837 1.00 73.44 102 TYR A C 1
ATOM 834 O O . TYR A 1 102 ? 7.231 -2.111 -15.689 1.00 73.44 102 TYR A O 1
ATOM 842 N N . LYS A 1 103 ? 7.216 -4.349 -15.947 1.00 79.69 103 LYS A N 1
ATOM 843 C CA . LYS A 1 103 ? 5.792 -4.551 -15.670 1.00 79.69 103 LYS A CA 1
ATOM 844 C C . LYS A 1 103 ? 5.642 -5.408 -14.425 1.00 79.69 103 LYS A C 1
ATOM 846 O O . LYS A 1 103 ? 6.248 -6.476 -14.348 1.00 79.69 103 LYS A O 1
ATOM 851 N N . LEU A 1 104 ? 4.842 -4.937 -13.474 1.00 81.44 104 LEU A N 1
ATOM 852 C CA . LEU A 1 104 ? 4.696 -5.564 -12.167 1.00 81.44 104 LEU A CA 1
ATOM 853 C C . LEU A 1 104 ? 3.227 -5.854 -11.871 1.00 81.44 104 LEU A C 1
ATOM 855 O O . LEU A 1 104 ? 2.360 -5.020 -12.104 1.00 81.44 104 LEU A O 1
ATOM 859 N N . ASN A 1 105 ? 2.945 -7.042 -11.350 1.00 84.88 105 ASN A N 1
ATOM 860 C CA . ASN A 1 105 ? 1.601 -7.478 -10.996 1.00 84.88 105 ASN A CA 1
ATOM 861 C C . ASN A 1 105 ? 1.506 -7.614 -9.473 1.00 84.88 105 ASN A C 1
ATOM 863 O O . ASN A 1 105 ? 2.303 -8.321 -8.852 1.00 84.88 105 ASN A O 1
ATOM 867 N N . LEU A 1 106 ? 0.533 -6.935 -8.873 1.00 86.75 106 LEU A N 1
ATOM 868 C CA . LEU A 1 106 ? 0.229 -6.988 -7.447 1.00 86.75 106 LEU A CA 1
ATOM 869 C C . LEU A 1 106 ? -1.044 -7.790 -7.221 1.00 86.75 106 LEU A C 1
ATOM 871 O O . LEU A 1 106 ? -2.102 -7.423 -7.728 1.00 86.75 106 LEU A O 1
ATOM 875 N N . TYR A 1 107 ? -0.952 -8.840 -6.415 1.00 85.38 107 TYR A N 1
ATOM 876 C CA . TYR A 1 107 ? -2.087 -9.670 -6.025 1.00 85.38 107 TYR A CA 1
ATOM 877 C C . TYR A 1 107 ? -2.492 -9.351 -4.596 1.00 85.38 107 TYR A C 1
ATOM 879 O O . TYR A 1 107 ? -1.679 -9.473 -3.681 1.00 85.38 107 TYR A O 1
ATOM 887 N N . TRP A 1 108 ? -3.749 -8.964 -4.409 1.00 84.75 108 TRP A N 1
ATOM 888 C CA . TRP A 1 108 ? -4.272 -8.467 -3.143 1.00 84.75 108 TRP A CA 1
ATOM 889 C C . TRP A 1 108 ? -5.256 -9.453 -2.527 1.00 84.75 108 TRP A C 1
ATOM 891 O O . TRP A 1 108 ? -6.235 -9.832 -3.170 1.00 84.75 108 TRP A O 1
ATOM 901 N N . GLY A 1 109 ? -5.071 -9.795 -1.249 1.00 80.12 109 GLY A N 1
ATOM 902 C CA . GLY A 1 109 ? -6.096 -10.520 -0.483 1.00 80.12 109 GLY A CA 1
ATOM 903 C C . GLY A 1 109 ? -7.433 -9.765 -0.398 1.00 80.12 109 GLY A C 1
ATOM 904 O O . GLY A 1 109 ? -8.493 -10.383 -0.356 1.00 80.12 109 GLY A O 1
ATOM 905 N N . ASN A 1 110 ? -7.392 -8.430 -0.435 1.00 81.38 110 ASN A N 1
ATOM 906 C CA . ASN A 1 110 ? -8.559 -7.573 -0.626 1.00 81.38 110 ASN A CA 1
ATOM 907 C C . ASN A 1 110 ? -8.247 -6.529 -1.708 1.00 81.38 110 ASN A C 1
ATOM 909 O O . ASN A 1 110 ? -7.360 -5.694 -1.532 1.00 81.38 110 ASN A O 1
ATOM 913 N N . LEU A 1 111 ? -8.986 -6.582 -2.819 1.00 81.38 111 LEU A N 1
ATOM 914 C CA . LEU A 1 111 ? -8.764 -5.720 -3.978 1.00 81.38 111 LEU A CA 1
ATOM 915 C C . LEU A 1 111 ? -9.075 -4.244 -3.694 1.00 81.38 111 LEU A C 1
ATOM 917 O O . LEU A 1 111 ? -8.518 -3.378 -4.363 1.00 81.38 111 LEU A O 1
ATOM 921 N N . ASP A 1 112 ? -9.897 -3.923 -2.695 1.00 81.81 112 ASP A N 1
ATOM 922 C CA . ASP A 1 112 ? -10.223 -2.529 -2.374 1.00 81.81 112 ASP A CA 1
ATOM 923 C C . ASP A 1 112 ? -8.989 -1.735 -1.924 1.00 81.81 112 ASP A C 1
ATOM 925 O O . ASP A 1 112 ? -8.890 -0.541 -2.205 1.00 81.81 112 ASP A O 1
ATOM 929 N N . PHE A 1 113 ? -7.980 -2.403 -1.356 1.00 79.94 113 PHE A N 1
ATOM 930 C CA . PHE A 1 113 ? -6.697 -1.783 -1.009 1.00 79.94 113 PHE A CA 1
ATOM 931 C C . PHE A 1 113 ? -5.904 -1.293 -2.225 1.00 79.94 113 PHE A C 1
ATOM 933 O O . PHE A 1 113 ? -5.111 -0.368 -2.096 1.00 79.94 113 PHE A O 1
ATOM 940 N N . SER A 1 114 ? -6.141 -1.850 -3.418 1.00 79.69 114 SER A N 1
ATOM 941 C CA . SER A 1 114 ? -5.537 -1.326 -4.652 1.00 79.69 114 SER A CA 1
ATOM 942 C C . SER A 1 114 ? -6.108 0.033 -5.061 1.00 79.69 114 SER A C 1
ATOM 944 O O . SER A 1 114 ? -5.418 0.829 -5.692 1.00 79.69 114 SER A O 1
ATOM 946 N N . LYS A 1 115 ? -7.362 0.310 -4.688 1.00 75.62 115 LYS A N 1
ATOM 947 C CA . LYS A 1 115 ? -8.077 1.550 -5.018 1.00 75.62 115 LYS A CA 1
ATOM 948 C C . LYS A 1 115 ? -7.900 2.623 -3.949 1.00 75.62 115 LYS A C 1
ATOM 950 O O . LYS A 1 115 ? -8.111 3.800 -4.226 1.00 75.62 115 LYS A O 1
ATOM 955 N N . GLN A 1 116 ? -7.538 2.220 -2.732 1.00 68.75 116 GLN A N 1
ATOM 956 C CA . GLN A 1 116 ? -7.218 3.142 -1.653 1.00 68.75 116 GLN A CA 1
ATOM 957 C C . GLN A 1 116 ? -5.894 3.836 -1.962 1.00 68.75 116 GLN A C 1
ATOM 959 O O . GLN A 1 116 ? -4.822 3.235 -1.958 1.00 68.75 116 GLN A O 1
ATOM 964 N N . ILE A 1 117 ? -6.001 5.123 -2.270 1.00 60.78 117 ILE A N 1
ATOM 965 C CA . ILE A 1 117 ? -4.863 5.998 -2.515 1.00 60.78 117 ILE A CA 1
ATOM 966 C C . ILE A 1 117 ? -4.378 6.527 -1.159 1.00 60.78 117 ILE A C 1
ATOM 968 O O . ILE A 1 117 ? -5.196 6.980 -0.355 1.00 60.78 117 ILE A O 1
ATOM 972 N N . PRO A 1 118 ? -3.069 6.461 -0.876 1.00 58.12 118 PRO A N 1
ATOM 973 C CA . PRO A 1 118 ? -2.536 6.754 0.443 1.00 58.12 118 PRO A CA 1
ATOM 974 C C . PRO A 1 118 ? -2.668 8.227 0.855 1.00 58.12 118 PRO A C 1
ATOM 976 O O . PRO A 1 118 ? -2.867 9.127 0.039 1.00 58.12 118 PRO A O 1
ATOM 979 N N . ILE A 1 119 ? -2.470 8.455 2.157 1.00 62.94 119 ILE A N 1
ATOM 980 C CA . ILE A 1 119 ? -2.505 9.731 2.904 1.00 62.94 119 ILE A CA 1
ATOM 981 C C . ILE A 1 119 ? -1.835 10.901 2.157 1.00 62.94 119 ILE A C 1
ATOM 983 O O . ILE A 1 119 ? -2.248 12.053 2.268 1.00 62.94 119 ILE A O 1
ATOM 987 N N . SER A 1 120 ? -0.795 10.606 1.384 1.00 64.38 120 SER A N 1
ATOM 988 C CA . SER A 1 120 ? 0.033 11.558 0.645 1.00 64.38 120 SER A CA 1
ATOM 989 C C . SER A 1 120 ? -0.495 11.943 -0.748 1.00 64.38 120 SER A C 1
ATOM 991 O O . SER A 1 120 ? 0.182 12.687 -1.456 1.00 64.38 120 SER A O 1
ATOM 993 N N . LYS A 1 121 ? -1.687 11.469 -1.151 1.00 71.50 121 LYS A N 1
ATOM 994 C CA . LYS A 1 121 ? -2.299 11.679 -2.483 1.00 71.50 121 LYS A CA 1
ATOM 995 C C . LYS A 1 121 ? -1.478 11.112 -3.657 1.00 71.50 121 LYS A C 1
ATOM 997 O O . LYS A 1 121 ? -1.650 11.548 -4.793 1.00 71.50 121 LYS A O 1
ATOM 1002 N N . LEU A 1 122 ? -0.584 10.155 -3.402 1.00 75.44 122 LEU A N 1
ATOM 1003 C CA . LEU A 1 122 ? 0.239 9.511 -4.433 1.00 75.44 122 LEU A CA 1
ATOM 1004 C C . LEU A 1 122 ? -0.556 8.485 -5.241 1.00 75.44 122 LEU A C 1
ATOM 1006 O O . LEU A 1 122 ? -1.232 7.644 -4.668 1.00 75.44 122 LEU A O 1
ATOM 1010 N N . THR A 1 123 ? -0.413 8.476 -6.562 1.00 81.62 123 THR A N 1
ATOM 1011 C CA . THR A 1 123 ? -1.040 7.465 -7.427 1.00 81.62 123 THR A CA 1
ATOM 1012 C C . THR A 1 123 ? -0.090 6.311 -7.731 1.00 81.62 123 THR A C 1
ATOM 1014 O O . THR A 1 123 ? 1.113 6.525 -7.907 1.00 81.62 123 THR A O 1
ATOM 1017 N N . TRP A 1 124 ? -0.635 5.100 -7.870 1.00 84.69 124 TRP A N 1
ATOM 1018 C CA . TRP A 1 124 ? 0.134 3.952 -8.350 1.00 84.69 124 TRP A CA 1
ATOM 1019 C C . TRP A 1 124 ? 0.732 4.225 -9.746 1.00 84.69 124 TRP A C 1
ATOM 1021 O O . TRP A 1 124 ? 0.049 4.800 -10.600 1.00 84.69 124 TRP A O 1
ATOM 1031 N N . PRO A 1 125 ? 1.988 3.817 -10.001 1.00 85.19 125 PRO A N 1
ATOM 1032 C CA . PRO A 1 125 ? 2.575 3.834 -11.339 1.00 85.19 125 PRO A CA 1
ATOM 1033 C C . PRO A 1 125 ? 1.756 3.030 -12.365 1.00 85.19 125 PRO A C 1
ATOM 1035 O O . PRO A 1 125 ? 1.231 1.963 -12.056 1.00 85.19 125 PRO A O 1
ATOM 1038 N N . GLN A 1 126 ? 1.688 3.509 -13.612 1.00 83.81 126 GLN A N 1
ATOM 1039 C CA . GLN A 1 126 ? 0.877 2.898 -14.684 1.00 83.81 126 GLN A CA 1
ATOM 1040 C C . GLN A 1 126 ? 1.344 1.496 -15.108 1.00 83.81 126 GLN A C 1
ATOM 1042 O O . GLN A 1 126 ? 0.580 0.725 -15.682 1.00 83.81 126 GLN A O 1
ATOM 1047 N N . ASN A 1 127 ? 2.601 1.156 -14.835 1.00 82.44 127 ASN A N 1
ATOM 1048 C CA . ASN A 1 127 ? 3.198 -0.142 -15.135 1.00 82.44 127 ASN A CA 1
ATOM 1049 C C . ASN A 1 127 ? 2.898 -1.218 -14.072 1.00 82.44 127 ASN A C 1
ATOM 1051 O O . ASN A 1 127 ? 3.395 -2.345 -14.173 1.00 82.44 127 ASN A O 1
ATOM 1055 N N . ILE A 1 128 ? 2.073 -0.883 -13.074 1.00 85.31 128 ILE A N 1
ATOM 1056 C CA . ILE A 1 128 ? 1.573 -1.803 -12.056 1.00 85.31 128 ILE A CA 1
ATOM 1057 C C . ILE A 1 128 ? 0.164 -2.262 -12.428 1.00 85.31 128 ILE A C 1
ATOM 1059 O O . ILE A 1 128 ? -0.750 -1.463 -12.607 1.00 85.31 128 ILE A O 1
ATOM 1063 N N . SER A 1 129 ? -0.024 -3.574 -12.516 1.00 87.50 129 SER A N 1
ATOM 1064 C CA . SER A 1 129 ? -1.334 -4.208 -12.671 1.00 87.50 129 SER A CA 1
ATOM 1065 C C . SER A 1 129 ? -1.795 -4.774 -11.330 1.00 87.50 129 SER A C 1
ATOM 1067 O O . SER A 1 129 ? -1.007 -5.371 -10.598 1.00 87.50 129 SER A O 1
ATOM 1069 N N . HIS A 1 130 ? -3.066 -4.582 -10.984 1.00 88.50 130 HIS A N 1
ATOM 1070 C CA . HIS A 1 130 ? -3.630 -5.017 -9.706 1.00 88.50 130 HIS A CA 1
ATOM 1071 C C . HIS A 1 130 ? -4.626 -6.157 -9.930 1.00 88.50 130 HIS A C 1
ATOM 1073 O O . HIS A 1 130 ? -5.539 -6.045 -10.746 1.00 88.50 130 HIS A O 1
ATOM 1079 N N . HIS A 1 131 ? -4.466 -7.242 -9.179 1.00 87.56 131 HIS A N 1
ATOM 1080 C CA . HIS A 1 131 ? -5.236 -8.474 -9.308 1.00 87.56 131 HIS A CA 1
ATOM 1081 C C . HIS A 1 131 ? -5.739 -8.941 -7.945 1.00 87.56 131 HIS A C 1
ATOM 1083 O O . HIS A 1 131 ? -5.146 -8.655 -6.903 1.00 87.56 131 HIS A O 1
ATOM 1089 N N . LYS A 1 132 ? -6.846 -9.681 -7.936 1.00 86.44 132 LYS A N 1
ATOM 1090 C CA . LYS A 1 132 ? -7.319 -10.345 -6.723 1.00 86.44 132 LYS A CA 1
ATOM 1091 C C . LYS A 1 132 ? -6.475 -11.596 -6.471 1.00 86.44 132 LYS A C 1
ATOM 1093 O O . LYS A 1 132 ? -6.191 -12.352 -7.397 1.00 86.44 132 LYS A O 1
ATOM 1098 N N . LEU A 1 133 ? -6.071 -11.794 -5.221 1.00 84.31 133 LEU A N 1
ATOM 1099 C CA . LEU A 1 133 ? -5.434 -13.026 -4.780 1.00 84.31 133 LEU A CA 1
ATOM 1100 C C . LEU A 1 133 ? -6.518 -14.062 -4.469 1.00 84.31 133 LEU A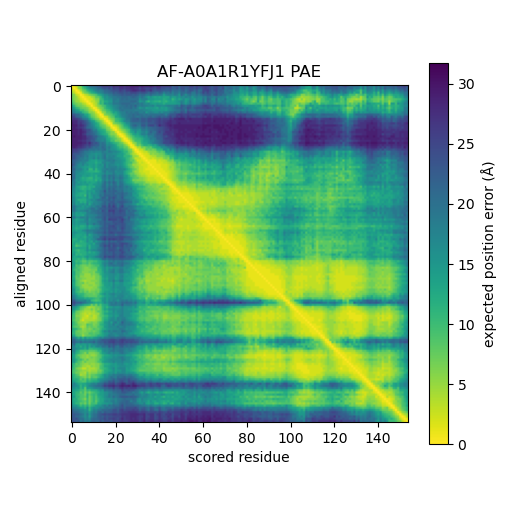 C 1
ATOM 1102 O O . LEU A 1 133 ? -7.331 -13.867 -3.562 1.00 84.31 133 LEU A O 1
ATOM 1106 N N . ASP A 1 134 ? -6.511 -15.168 -5.202 1.00 81.38 134 ASP A N 1
ATOM 1107 C CA . ASP A 1 134 ? -7.461 -16.257 -5.020 1.00 81.38 134 ASP A CA 1
ATOM 1108 C C . ASP A 1 134 ? -6.884 -17.290 -4.050 1.00 81.38 134 ASP A C 1
ATOM 1110 O O . ASP A 1 134 ? -5.932 -18.014 -4.359 1.00 81.38 134 ASP A O 1
ATOM 1114 N N . LEU A 1 135 ? -7.474 -17.357 -2.856 1.00 77.00 135 LEU A N 1
ATOM 1115 C CA . LEU A 1 135 ? -7.085 -18.269 -1.781 1.00 77.00 135 LEU A CA 1
ATOM 1116 C C . LEU A 1 135 ? -8.172 -19.324 -1.545 1.00 77.00 135 LEU A C 1
ATOM 1118 O O . LEU A 1 135 ? -9.356 -18.998 -1.465 1.00 77.00 135 LEU A O 1
ATOM 1122 N N . VAL A 1 136 ? -7.768 -20.582 -1.355 1.00 71.75 136 VAL A N 1
ATOM 1123 C CA . VAL A 1 136 ? -8.660 -21.673 -0.915 1.00 71.75 136 VAL A CA 1
ATOM 1124 C C . VAL A 1 136 ? -8.384 -22.023 0.552 1.00 71.75 136 VAL A C 1
ATOM 1126 O O . VAL A 1 136 ? -7.282 -21.784 1.054 1.00 71.75 136 VAL A O 1
ATOM 1129 N N . ARG A 1 137 ? -9.403 -22.557 1.255 1.00 53.88 137 ARG A N 1
ATOM 1130 C CA . ARG A 1 137 ? -9.355 -22.984 2.670 1.00 53.88 137 ARG A CA 1
ATOM 1131 C C . ARG A 1 137 ? -8.029 -23.701 2.965 1.00 53.88 137 ARG A C 1
ATOM 1133 O O . ARG A 1 137 ? -7.810 -24.801 2.472 1.00 53.88 137 ARG A O 1
ATOM 1140 N N . GLY A 1 138 ? -7.157 -23.045 3.736 1.00 58.88 138 GLY A N 1
ATOM 1141 C CA . GLY A 1 138 ? -5.773 -23.483 3.971 1.00 58.88 138 GLY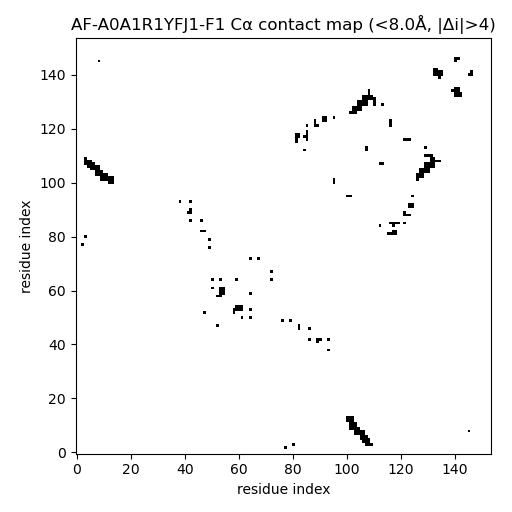 A CA 1
ATOM 1142 C C . GLY A 1 138 ? -4.676 -22.519 3.491 1.00 58.88 138 GLY A C 1
ATOM 1143 O O . GLY A 1 138 ? -3.512 -22.895 3.531 1.00 58.88 138 GLY A O 1
ATOM 1144 N N . ASN A 1 139 ? -5.011 -21.292 3.062 1.00 66.69 139 ASN A N 1
ATOM 1145 C CA . ASN A 1 139 ? -4.062 -20.267 2.579 1.00 66.69 139 ASN A CA 1
ATOM 1146 C C . ASN A 1 139 ? -3.277 -20.672 1.319 1.00 66.69 139 ASN A C 1
ATOM 1148 O O . ASN A 1 139 ? -2.199 -20.144 1.051 1.00 66.69 139 ASN A O 1
ATOM 1152 N N . ILE A 1 140 ? -3.825 -21.593 0.527 1.00 72.81 140 ILE A N 1
ATOM 1153 C CA . ILE A 1 140 ? -3.208 -22.021 -0.727 1.00 72.81 140 ILE A CA 1
ATOM 1154 C C . ILE A 1 140 ? -3.556 -21.000 -1.811 1.00 72.81 140 ILE A C 1
ATOM 1156 O O . ILE A 1 140 ? -4.736 -20.776 -2.094 1.00 72.81 140 ILE A O 1
ATOM 1160 N N . ILE A 1 141 ? -2.528 -20.407 -2.422 1.00 78.12 141 ILE A N 1
ATOM 1161 C CA . ILE A 1 141 ? -2.662 -19.503 -3.570 1.00 78.12 141 ILE A CA 1
ATOM 1162 C C . ILE A 1 141 ? -3.074 -20.322 -4.794 1.00 78.12 141 ILE A C 1
ATOM 1164 O O . ILE A 1 141 ? -2.400 -21.278 -5.185 1.00 78.12 141 ILE A O 1
ATOM 1168 N N . THR A 1 142 ? -4.203 -19.958 -5.395 1.00 78.06 142 THR A N 1
ATOM 1169 C CA . THR A 1 142 ? -4.797 -20.702 -6.512 1.00 78.06 142 THR A CA 1
ATOM 1170 C C . THR A 1 142 ? -4.668 -20.034 -7.869 1.00 78.06 142 THR A C 1
ATOM 1172 O O . THR A 1 142 ? -4.856 -20.738 -8.863 1.00 78.06 142 THR A O 1
ATOM 1175 N N . ASN A 1 143 ? -4.247 -18.766 -7.904 1.00 80.81 143 ASN A N 1
ATOM 1176 C CA . ASN A 1 143 ? -3.869 -18.025 -9.107 1.00 80.81 143 ASN A CA 1
ATOM 1177 C C . ASN A 1 143 ? -2.976 -18.889 -10.020 1.00 80.81 143 ASN A C 1
ATOM 1179 O O . ASN A 1 143 ? -1.831 -19.176 -9.645 1.00 80.81 143 ASN A O 1
ATOM 1183 N N . PRO A 1 144 ? -3.479 -19.362 -11.176 1.00 75.50 144 PRO A N 1
ATOM 1184 C CA . PRO A 1 144 ? -2.743 -20.286 -12.036 1.00 75.50 144 PRO A CA 1
ATOM 1185 C C . PRO A 1 144 ? -1.417 -19.684 -12.516 1.00 75.50 144 PRO A C 1
ATOM 1187 O O . PRO A 1 144 ? -0.403 -20.378 -12.540 1.00 75.50 144 PRO A O 1
ATOM 1190 N N . GLU A 1 145 ? -1.396 -18.378 -12.772 1.00 74.25 145 GLU A N 1
ATOM 1191 C CA . GLU A 1 145 ? -0.205 -17.602 -13.112 1.00 74.25 145 GLU A CA 1
ATOM 1192 C C . GLU A 1 145 ? 0.861 -17.573 -12.004 1.00 74.25 145 GLU A C 1
ATOM 1194 O O . GLU A 1 145 ? 2.058 -17.554 -12.298 1.00 74.25 145 GLU A O 1
ATOM 1199 N N . LEU A 1 146 ? 0.460 -17.644 -10.729 1.00 73.44 146 LEU A N 1
ATOM 1200 C CA . LEU A 1 146 ? 1.394 -17.724 -9.602 1.00 73.44 146 LEU A CA 1
ATOM 1201 C C . LEU A 1 146 ? 1.911 -19.155 -9.380 1.00 73.44 146 LEU A C 1
ATOM 1203 O O . LEU A 1 146 ? 3.043 -19.323 -8.928 1.00 73.44 146 LEU A O 1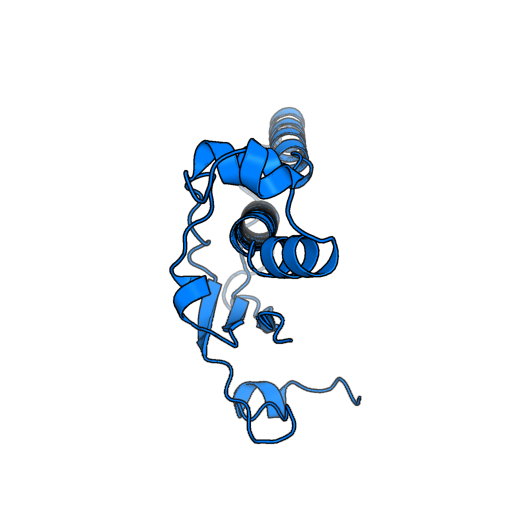
ATOM 1207 N N . LYS A 1 147 ? 1.139 -20.187 -9.752 1.00 64.94 147 LYS A N 1
ATOM 1208 C CA . LYS A 1 147 ? 1.550 -21.602 -9.642 1.00 64.94 147 LYS A CA 1
ATOM 1209 C C . LYS A 1 147 ? 2.680 -21.975 -10.600 1.00 64.94 147 LYS A C 1
ATOM 1211 O O . LYS A 1 147 ? 3.549 -22.763 -10.242 1.00 64.94 147 LYS A O 1
ATOM 1216 N N . SER A 1 148 ? 2.689 -21.419 -11.812 1.00 59.06 148 SER A N 1
ATOM 1217 C CA . SER A 1 148 ? 3.777 -21.634 -12.780 1.00 59.06 148 SER A CA 1
ATOM 1218 C C . SER A 1 148 ? 5.071 -20.910 -12.398 1.00 59.06 148 SER A C 1
ATOM 1220 O O . SER A 1 148 ? 6.157 -21.325 -12.801 1.00 59.06 148 SER A O 1
ATOM 1222 N N . ALA A 1 149 ? 4.962 -19.830 -11.621 1.00 53.47 149 ALA A N 1
ATOM 1223 C CA . ALA A 1 149 ? 6.077 -18.971 -11.240 1.00 53.47 149 ALA A CA 1
ATOM 1224 C C . ALA A 1 149 ? 6.671 -19.290 -9.859 1.00 53.47 149 ALA A C 1
ATOM 1226 O O . ALA A 1 149 ? 7.791 -18.869 -9.561 1.00 53.47 149 ALA A O 1
ATOM 1227 N N . SER A 1 150 ? 5.963 -20.053 -9.018 1.00 47.78 150 SER A N 1
ATOM 1228 C CA . SER A 1 150 ? 6.431 -20.479 -7.700 1.00 47.78 150 SER A CA 1
ATOM 1229 C C . SER A 1 150 ? 7.544 -21.531 -7.811 1.00 47.78 150 SER A C 1
ATOM 1231 O O . SER A 1 150 ? 7.362 -22.705 -7.506 1.00 47.78 150 SER A O 1
ATOM 1233 N N . LYS A 1 151 ? 8.743 -21.098 -8.218 1.00 44.25 151 LYS A N 1
ATOM 1234 C CA . LYS A 1 151 ? 10.011 -21.798 -7.943 1.00 44.25 151 LYS A CA 1
ATOM 1235 C C . LYS A 1 151 ? 10.475 -21.612 -6.494 1.00 44.25 151 LYS A C 1
ATOM 1237 O O . LYS A 1 151 ? 11.558 -22.065 -6.140 1.00 44.25 151 LYS A O 1
ATOM 1242 N N . ILE A 1 152 ? 9.681 -20.953 -5.654 1.00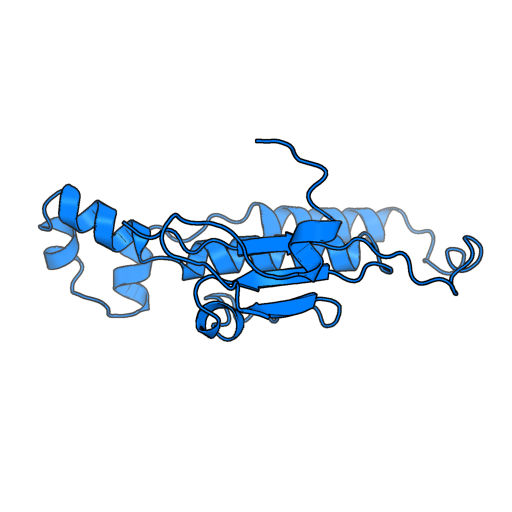 43.62 152 ILE A N 1
ATOM 1243 C CA . ILE A 1 152 ? 9.916 -20.899 -4.215 1.00 43.62 152 ILE A CA 1
ATOM 1244 C C . ILE A 1 152 ? 9.180 -22.097 -3.619 1.00 43.62 152 ILE A C 1
ATOM 1246 O O . ILE A 1 152 ? 7.973 -22.046 -3.387 1.00 43.62 152 ILE A O 1
ATOM 1250 N N . LYS A 1 153 ? 9.908 -23.205 -3.458 1.00 31.84 153 LYS A N 1
ATOM 1251 C CA . LYS A 1 153 ? 9.473 -24.303 -2.592 1.00 31.84 153 LYS A CA 1
ATOM 1252 C C . LYS A 1 153 ? 9.437 -23.749 -1.163 1.00 31.84 153 LYS A C 1
ATOM 1254 O O . LYS A 1 153 ? 10.448 -23.203 -0.724 1.00 31.84 153 LYS A O 1
ATOM 1259 N N . LEU A 1 154 ? 8.272 -23.823 -0.517 1.00 35.22 154 LEU A N 1
ATOM 1260 C CA . LEU A 1 154 ? 8.140 -23.616 0.929 1.00 35.22 154 LEU A CA 1
ATOM 1261 C C . LEU A 1 154 ? 8.937 -24.682 1.685 1.00 35.22 154 LEU A C 1
ATOM 1263 O O . LEU A 1 154 ? 8.947 -25.839 1.202 1.00 35.22 154 LEU A O 1
#

Mean predicted aligned error: 12.64 Å